Protein AF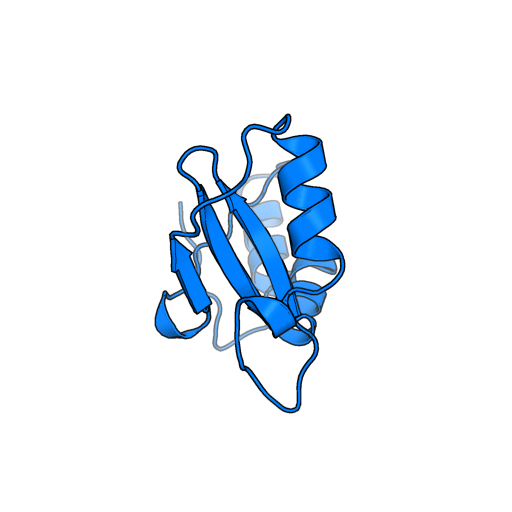-A0A967SNR0-F1 (afdb_monomer)

Mean predicted aligned error: 5.66 Å

Foldseek 3Di:
DDDDDDVDQPVVVVVVVCVVPNDDPDDDDDDDPVQKDKDQDPDPPDPQVVSQVVCQVCVCVVPVDPDADKGWDADPRRIIIIGGPVVVVSVVVD

Radius of gyration: 15.75 Å; Cα contacts (8 Å, |Δi|>4): 89; chains: 1; bounding box: 27×25×42 Å

Solvent-accessible surface area (backbone atoms only — not comparable to full-atom values): 6082 Å² total; per-residue (Å²): 138,86,80,94,67,76,97,52,64,60,42,56,54,50,47,51,51,33,74,75,72,42,95,67,96,75,84,86,84,89,76,64,72,89,71,43,47,76,47,76,54,94,68,77,99,55,60,69,71,56,49,36,52,60,44,53,72,50,40,55,84,80,43,90,68,78,96,65,65,64,42,49,49,65,48,97,86,36,41,33,42,33,32,53,41,71,68,51,49,62,61,77,76,77

Structure (mmCIF, N/CA/C/O backbone):
data_AF-A0A967SNR0-F1
#
_entry.id   AF-A0A967SNR0-F1
#
loop_
_atom_site.group_PDB
_atom_site.id
_atom_site.type_symbol
_atom_site.label_atom_id
_atom_site.label_alt_id
_atom_site.label_comp_id
_atom_site.label_asym_id
_atom_site.label_entity_id
_atom_site.label_seq_id
_atom_site.pdbx_PDB_ins_code
_atom_site.Cartn_x
_atom_site.Cartn_y
_atom_site.Cartn_z
_atom_site.occupancy
_atom_site.B_iso_or_equiv
_atom_site.auth_seq_id
_atom_site.auth_comp_id
_atom_site.auth_asym_id
_atom_site.auth_atom_id
_atom_site.pdbx_PDB_model_num
ATOM 1 N N . MET A 1 1 ? -3.256 0.204 -21.321 1.00 68.44 1 MET A N 1
ATOM 2 C CA . MET A 1 1 ? -2.377 -0.808 -21.940 1.00 68.44 1 MET A CA 1
ATOM 3 C C . MET A 1 1 ? -1.396 -1.264 -20.877 1.00 68.44 1 MET A C 1
ATOM 5 O O . MET A 1 1 ? -1.036 -0.436 -20.051 1.00 68.44 1 MET A O 1
ATOM 9 N N . GLU A 1 2 ? -1.025 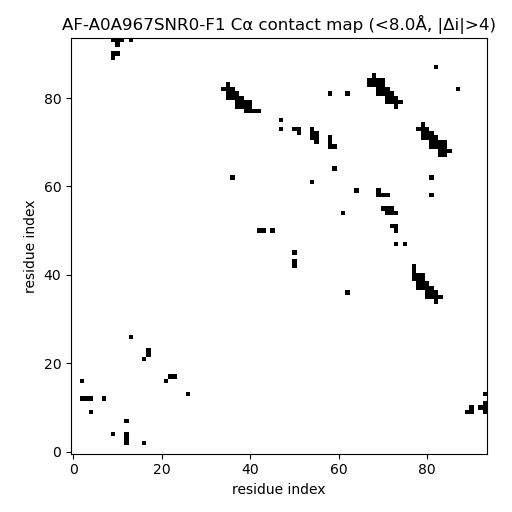-2.538 -20.875 1.00 69.94 2 GLU A N 1
ATOM 10 C CA . GLU A 1 2 ? -0.214 -3.180 -19.836 1.00 69.94 2 GLU A CA 1
ATOM 11 C C . GLU A 1 2 ? 1.104 -3.679 -20.435 1.00 69.94 2 GLU A C 1
ATOM 13 O O . GLU A 1 2 ? 1.148 -4.059 -21.607 1.00 69.94 2 GLU A O 1
ATOM 18 N N . VAL A 1 3 ? 2.175 -3.623 -19.647 1.00 76.62 3 VAL A N 1
ATOM 19 C CA . VAL A 1 3 ? 3.485 -4.175 -19.989 1.00 76.62 3 VAL A CA 1
ATOM 20 C C . VAL A 1 3 ? 3.900 -5.057 -18.827 1.00 76.62 3 VAL A C 1
ATOM 22 O O . VAL A 1 3 ? 4.089 -4.560 -17.720 1.00 76.62 3 VAL A O 1
ATOM 25 N N . GLU A 1 4 ? 4.059 -6.352 -19.083 1.00 77.62 4 GLU A N 1
ATOM 26 C CA . GLU A 1 4 ? 4.593 -7.266 -18.082 1.00 77.62 4 GLU A CA 1
ATOM 27 C C . GLU A 1 4 ? 6.078 -6.967 -17.842 1.00 77.62 4 GLU A C 1
ATOM 29 O O . GLU A 1 4 ? 6.887 -6.815 -18.769 1.00 77.62 4 GLU A O 1
ATOM 34 N N . TRP A 1 5 ?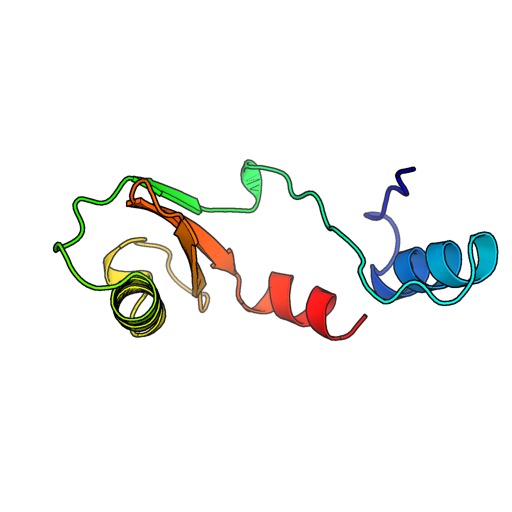 6.447 -6.887 -16.570 1.00 71.19 5 TRP A N 1
ATOM 35 C CA . TRP A 1 5 ? 7.828 -6.829 -16.125 1.00 71.19 5 TRP A CA 1
ATOM 36 C C . TRP A 1 5 ? 7.998 -7.849 -15.004 1.00 71.19 5 TRP A C 1
ATOM 38 O O . TRP A 1 5 ? 7.170 -7.985 -14.112 1.00 71.19 5 TRP A O 1
ATOM 48 N N . GLY A 1 6 ? 9.066 -8.622 -15.078 1.00 67.56 6 GLY A N 1
ATOM 49 C CA . GLY A 1 6 ? 9.341 -9.700 -14.129 1.00 67.56 6 GLY A CA 1
ATOM 50 C C . GLY A 1 6 ? 10.638 -10.404 -14.495 1.00 67.56 6 GLY A C 1
ATOM 51 O O . GLY A 1 6 ? 11.464 -10.674 -13.636 1.00 67.56 6 GLY A O 1
ATOM 52 N N . ALA A 1 7 ? 10.885 -10.566 -15.798 1.00 63.16 7 ALA A N 1
ATOM 53 C CA . ALA A 1 7 ? 12.189 -10.957 -16.335 1.00 63.16 7 ALA A CA 1
ATOM 54 C C . ALA A 1 7 ? 13.165 -9.773 -16.527 1.00 63.16 7 ALA A C 1
ATOM 56 O O . ALA A 1 7 ? 14.295 -9.981 -16.959 1.00 63.16 7 ALA A O 1
ATOM 57 N N . ARG A 1 8 ? 12.733 -8.534 -16.250 1.00 75.62 8 ARG A N 1
ATOM 58 C CA . ARG A 1 8 ? 13.510 -7.300 -16.449 1.00 75.62 8 ARG A CA 1
ATOM 59 C C . ARG A 1 8 ? 13.198 -6.256 -15.370 1.00 75.62 8 ARG A C 1
ATOM 61 O O . ARG A 1 8 ? 12.088 -6.294 -14.832 1.00 75.62 8 ARG A O 1
ATOM 68 N N . PRO A 1 9 ? 14.119 -5.317 -15.085 1.00 81.12 9 PRO A N 1
ATOM 69 C CA . PRO A 1 9 ? 13.892 -4.246 -14.118 1.00 81.12 9 PRO A CA 1
ATOM 70 C C . PRO A 1 9 ? 12.680 -3.372 -14.472 1.00 81.12 9 PRO A C 1
ATOM 72 O O . PRO A 1 9 ? 12.470 -3.029 -15.638 1.00 81.12 9 PRO A O 1
ATOM 75 N N . LEU A 1 10 ? 11.928 -2.929 -13.461 1.00 83.31 10 LEU A N 1
ATOM 76 C CA . LEU A 1 10 ? 10.775 -2.035 -13.631 1.00 83.31 10 LEU A CA 1
ATOM 77 C C . LEU A 1 10 ? 11.130 -0.749 -14.399 1.00 83.31 10 LEU A C 1
ATOM 79 O O . LEU A 1 10 ? 10.415 -0.347 -15.315 1.00 83.31 10 LEU A O 1
ATOM 83 N N . ALA A 1 11 ? 12.285 -0.148 -14.110 1.00 83.81 11 ALA A N 1
ATOM 84 C CA . ALA A 1 11 ? 12.760 1.053 -14.798 1.00 83.81 11 ALA A CA 1
ATOM 85 C C . ALA A 1 11 ? 12.863 0.897 -16.327 1.00 83.81 11 ALA A C 1
ATOM 87 O O . ALA A 1 11 ? 12.762 1.880 -17.062 1.00 83.81 11 ALA A O 1
ATOM 88 N N . GLU A 1 12 ? 13.080 -0.316 -16.839 1.00 87.06 12 GLU A N 1
ATOM 89 C CA . GLU A 1 12 ? 13.073 -0.574 -18.283 1.00 87.06 12 GLU A CA 1
ATOM 90 C C . GLU A 1 12 ? 11.655 -0.594 -18.850 1.00 87.06 12 GLU A C 1
ATOM 92 O O . GLU A 1 12 ? 11.409 -0.004 -19.899 1.00 87.06 12 GLU A O 1
ATOM 97 N N . ALA A 1 13 ? 10.707 -1.206 -18.141 1.00 87.25 13 ALA A N 1
ATOM 98 C CA . ALA A 1 13 ? 9.311 -1.223 -18.559 1.00 87.25 13 ALA A CA 1
ATOM 99 C C . ALA A 1 13 ? 8.676 0.177 -18.511 1.00 87.25 13 ALA A C 1
ATOM 101 O O . ALA A 1 13 ? 7.943 0.552 -19.425 1.00 87.25 13 ALA A O 1
ATOM 102 N N . VAL A 1 14 ? 9.011 0.989 -17.500 1.00 86.25 14 VAL A N 1
ATOM 103 C CA . VAL A 1 14 ? 8.596 2.402 -17.430 1.00 86.25 14 VAL A CA 1
ATOM 104 C C . VAL A 1 14 ? 9.165 3.199 -18.602 1.00 86.25 14 VAL A C 1
ATOM 106 O O . VAL A 1 14 ? 8.432 3.972 -19.220 1.00 86.25 14 VAL A O 1
ATOM 109 N N . ARG A 1 15 ? 10.447 3.006 -18.945 1.00 86.62 15 ARG A N 1
ATOM 110 C CA . ARG A 1 15 ? 11.062 3.645 -20.120 1.00 86.62 15 ARG A CA 1
ATOM 111 C C . ARG A 1 15 ? 10.357 3.251 -21.415 1.00 86.62 15 ARG A C 1
ATOM 113 O O . ARG A 1 15 ? 9.989 4.139 -22.171 1.00 86.62 15 ARG A O 1
ATOM 120 N N . GLU A 1 16 ? 10.066 1.968 -21.623 1.00 87.69 16 GLU A N 1
ATOM 121 C CA . GLU A 1 16 ? 9.333 1.507 -22.810 1.00 87.69 16 GLU A CA 1
ATOM 122 C C . GLU A 1 16 ? 7.938 2.143 -22.914 1.00 87.69 16 GLU A C 1
ATOM 124 O O . GLU A 1 16 ? 7.524 2.581 -23.990 1.00 87.69 16 GLU A O 1
ATOM 129 N N . LEU A 1 17 ? 7.215 2.244 -21.794 1.00 86.81 17 LEU A N 1
ATOM 130 C CA . LEU A 1 17 ? 5.927 2.935 -21.756 1.00 86.81 17 LEU A CA 1
ATOM 131 C C . LEU A 1 17 ? 6.075 4.419 -22.131 1.00 86.81 17 LEU A C 1
ATOM 133 O O . LEU A 1 17 ? 5.276 4.933 -22.916 1.00 86.81 17 LEU A O 1
ATOM 137 N N . ARG A 1 18 ? 7.105 5.109 -21.623 1.00 86.50 18 ARG A N 1
ATOM 138 C CA . ARG A 1 18 ? 7.372 6.514 -21.979 1.00 86.50 18 ARG A CA 1
ATOM 139 C C . ARG A 1 18 ? 7.748 6.669 -23.452 1.00 86.50 18 ARG A C 1
ATOM 141 O O . ARG A 1 18 ? 7.230 7.573 -24.097 1.00 86.50 18 ARG A O 1
ATOM 148 N N . ASP A 1 19 ? 8.581 5.791 -23.999 1.00 87.75 19 ASP A N 1
ATOM 149 C CA . ASP A 1 19 ? 9.005 5.855 -25.403 1.00 87.75 19 ASP A CA 1
ATOM 150 C C . ASP A 1 19 ? 7.830 5.619 -26.356 1.00 87.75 19 ASP A C 1
ATOM 152 O O . ASP A 1 19 ? 7.704 6.276 -27.389 1.00 87.75 19 ASP A O 1
ATOM 156 N N . ARG A 1 20 ? 6.928 4.700 -25.995 1.00 86.75 20 ARG A N 1
ATOM 157 C CA . ARG A 1 20 ? 5.795 4.328 -26.843 1.00 86.75 20 ARG A CA 1
ATOM 158 C C . ARG A 1 20 ? 4.649 5.338 -26.815 1.00 86.75 20 ARG A C 1
ATOM 160 O O . ARG A 1 20 ? 3.936 5.457 -27.811 1.00 86.75 20 ARG A O 1
ATOM 167 N N . PHE A 1 21 ? 4.445 6.037 -25.699 1.00 84.00 21 PHE A N 1
ATOM 168 C CA . PHE A 1 21 ? 3.284 6.920 -25.521 1.00 84.00 21 PHE A CA 1
ATOM 169 C C . PHE A 1 21 ? 3.642 8.391 -25.272 1.00 84.00 21 PHE A C 1
ATOM 171 O O . PHE A 1 21 ? 2.761 9.244 -25.297 1.00 84.00 21 PHE A O 1
ATOM 178 N N . GLY A 1 22 ? 4.914 8.725 -25.080 1.00 80.00 22 GLY A N 1
ATOM 179 C CA . GLY A 1 22 ? 5.358 10.052 -24.663 1.00 80.00 22 GLY A CA 1
ATOM 180 C C . GLY A 1 22 ? 5.353 10.220 -23.141 1.00 80.00 22 GLY A C 1
ATOM 181 O O . GLY A 1 22 ? 5.048 9.295 -22.383 1.00 80.00 22 GLY A O 1
ATOM 182 N N . SER A 1 23 ? 5.696 11.422 -22.673 1.00 70.62 23 SER A N 1
ATOM 183 C CA . SER A 1 23 ? 5.828 11.747 -21.247 1.00 70.62 23 SER A CA 1
ATOM 184 C C . SER A 1 23 ? 4.478 11.689 -20.520 1.00 70.62 23 SER A C 1
ATOM 186 O O . SER A 1 23 ? 3.741 12.673 -20.460 1.00 70.62 23 SER A O 1
ATOM 188 N N . HIS A 1 24 ? 4.151 10.527 -19.965 1.00 68.19 24 HIS A N 1
ATOM 189 C CA . HIS A 1 24 ? 3.030 10.355 -19.050 1.00 68.19 24 HIS A CA 1
ATOM 190 C C . HIS A 1 24 ? 3.508 10.599 -17.620 1.00 68.19 24 HIS A C 1
ATOM 192 O O . HIS A 1 24 ? 4.514 10.039 -17.194 1.00 68.19 24 HIS A O 1
ATOM 198 N N . ASN A 1 25 ? 2.769 11.421 -16.872 1.00 70.69 25 ASN A N 1
ATOM 199 C CA . ASN A 1 25 ? 3.147 11.813 -15.510 1.00 70.69 25 ASN A CA 1
ATOM 200 C C . ASN A 1 25 ? 2.788 10.762 -14.447 1.00 70.69 25 ASN A C 1
ATOM 202 O O . ASN A 1 25 ? 3.134 10.936 -13.283 1.00 70.69 25 ASN A O 1
ATOM 206 N N . VAL A 1 26 ? 2.052 9.708 -14.820 1.00 82.19 26 VAL A N 1
ATOM 207 C CA . VAL A 1 26 ? 1.538 8.703 -13.884 1.00 82.19 26 VAL A CA 1
ATOM 208 C C . VAL A 1 26 ? 1.656 7.315 -14.503 1.00 82.19 26 VAL A C 1
ATOM 210 O O . VAL A 1 26 ? 1.135 7.072 -15.590 1.00 82.19 26 VAL A O 1
ATOM 213 N N . VAL A 1 27 ? 2.307 6.405 -13.779 1.00 82.62 27 VAL A N 1
ATOM 214 C CA . VAL A 1 27 ? 2.341 4.968 -14.067 1.00 82.62 27 VAL A CA 1
ATOM 215 C C . VAL A 1 27 ? 1.637 4.255 -12.920 1.00 82.62 27 VAL A C 1
ATOM 217 O O . VAL A 1 27 ? 1.909 4.536 -11.754 1.00 82.62 27 VAL A O 1
ATOM 220 N N . ALA A 1 28 ? 0.715 3.354 -13.249 1.00 86.06 28 ALA A N 1
ATOM 221 C CA . ALA A 1 28 ? 0.082 2.481 -12.272 1.00 86.06 28 ALA A CA 1
ATOM 222 C C . ALA A 1 28 ? 0.760 1.109 -12.311 1.00 86.06 28 ALA A C 1
ATOM 224 O O . ALA A 1 28 ? 1.026 0.582 -13.391 1.00 86.06 28 ALA A O 1
ATOM 225 N N . VAL A 1 29 ? 1.013 0.539 -11.137 1.00 84.12 29 VAL A N 1
ATOM 226 C CA . VAL A 1 29 ? 1.608 -0.789 -10.972 1.00 84.12 29 VAL A CA 1
ATOM 227 C C 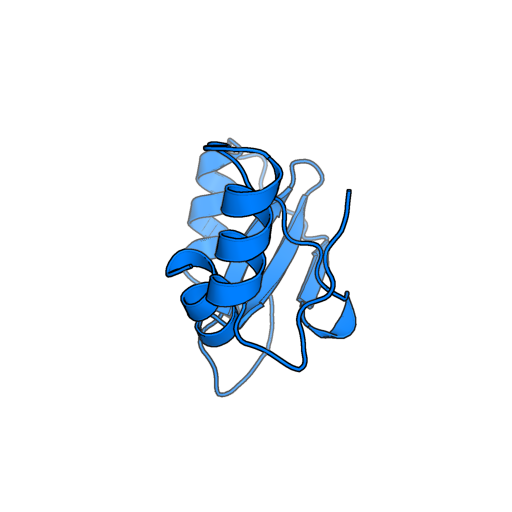. VAL A 1 29 ? 0.556 -1.714 -10.373 1.00 84.12 29 VAL A C 1
ATOM 229 O O . VAL A 1 29 ? -0.016 -1.400 -9.328 1.00 84.12 29 VAL A O 1
ATOM 232 N N . ALA A 1 30 ? 0.301 -2.843 -11.030 1.00 87.12 30 ALA A N 1
ATOM 233 C CA . ALA A 1 30 ? -0.475 -3.933 -10.456 1.00 87.12 30 ALA A CA 1
ATOM 234 C C . ALA A 1 30 ? 0.479 -4.928 -9.789 1.00 87.12 30 ALA A C 1
ATOM 236 O O . ALA A 1 30 ? 1.533 -5.247 -10.336 1.00 87.12 30 ALA A O 1
ATOM 237 N N . VAL A 1 31 ? 0.113 -5.399 -8.599 1.00 83.69 31 VAL A N 1
ATOM 238 C CA . VAL A 1 31 ? 0.925 -6.326 -7.803 1.00 83.69 31 VAL A CA 1
ATOM 239 C C . VAL A 1 31 ? 0.084 -7.527 -7.424 1.00 83.69 31 VAL A C 1
ATOM 241 O O . VAL A 1 31 ? -1.109 -7.386 -7.142 1.00 83.69 31 VAL A O 1
ATOM 244 N N . ASP A 1 32 ? 0.702 -8.703 -7.417 1.00 86.88 32 ASP A N 1
ATOM 245 C CA . ASP A 1 32 ? 0.018 -9.916 -6.988 1.00 86.88 32 ASP A CA 1
ATOM 246 C C . ASP A 1 32 ? -0.295 -9.863 -5.483 1.00 86.88 32 ASP A C 1
ATOM 248 O O . ASP A 1 32 ? 0.471 -9.338 -4.672 1.00 86.88 32 ASP A O 1
ATOM 252 N N . MET A 1 33 ? -1.423 -10.438 -5.078 1.00 86.38 33 MET A N 1
ATOM 253 C CA . MET A 1 33 ? -1.802 -10.499 -3.666 1.00 86.38 33 MET A CA 1
ATOM 254 C C . MET A 1 33 ? -0.815 -11.318 -2.823 1.00 86.38 33 MET A C 1
ATOM 256 O O . MET A 1 33 ? -0.717 -11.090 -1.622 1.00 86.38 33 MET A O 1
ATOM 260 N N . ALA A 1 34 ? -0.068 -12.242 -3.430 1.00 87.00 34 ALA A N 1
ATOM 261 C CA . ALA A 1 34 ? 0.965 -13.031 -2.773 1.00 87.00 34 ALA A CA 1
ATOM 262 C C . ALA A 1 34 ? 2.175 -12.197 -2.322 1.00 87.00 34 ALA A C 1
ATOM 264 O O . ALA A 1 34 ? 2.913 -12.647 -1.447 1.00 87.00 34 ALA A O 1
ATOM 265 N N . VAL A 1 35 ? 2.382 -10.998 -2.886 1.00 85.44 35 VAL A N 1
ATOM 266 C CA . VAL A 1 35 ? 3.515 -10.123 -2.529 1.00 85.44 35 VAL A CA 1
ATOM 267 C C . VAL A 1 35 ? 3.162 -9.059 -1.486 1.00 85.44 35 VAL A C 1
ATOM 269 O O . VAL A 1 35 ? 4.022 -8.276 -1.085 1.00 85.44 35 VAL A O 1
ATOM 272 N N . VAL A 1 36 ? 1.910 -9.028 -1.023 1.00 91.56 36 VAL A N 1
ATOM 273 C CA . VAL A 1 36 ? 1.436 -8.082 -0.010 1.00 91.56 36 VAL A CA 1
ATOM 274 C C . VAL A 1 36 ? 0.740 -8.794 1.142 1.00 91.56 36 VAL A C 1
ATOM 276 O O . VAL A 1 36 ? 0.131 -9.852 1.007 1.00 91.56 36 VAL A O 1
ATOM 279 N N . HIS A 1 37 ? 0.772 -8.168 2.308 1.00 92.81 37 HIS A N 1
ATOM 280 C CA . HIS A 1 37 ? -0.046 -8.551 3.443 1.00 92.81 37 HIS A CA 1
ATOM 281 C C . HIS A 1 37 ? -1.274 -7.658 3.500 1.00 92.81 37 HIS A C 1
ATOM 283 O O . HIS A 1 37 ? -1.161 -6.435 3.468 1.00 92.81 37 HIS A O 1
ATOM 289 N N . VAL A 1 38 ? -2.453 -8.262 3.623 1.00 93.81 38 VAL A N 1
ATOM 290 C CA . VAL A 1 38 ? -3.714 -7.522 3.668 1.00 93.81 38 VAL A CA 1
ATOM 291 C C . VAL A 1 38 ? -4.495 -7.910 4.905 1.00 93.81 38 VAL A C 1
ATOM 293 O O . VAL A 1 38 ? -4.657 -9.090 5.218 1.00 93.81 38 VAL A O 1
ATOM 296 N N . LYS A 1 39 ? -4.981 -6.904 5.627 1.00 94.19 39 LYS A N 1
ATOM 297 C CA . LYS A 1 39 ? -5.778 -7.097 6.833 1.00 94.19 39 LYS A CA 1
ATOM 298 C C . LYS A 1 39 ? -6.780 -5.964 6.972 1.00 94.19 39 LYS A C 1
ATOM 300 O O . LYS A 1 39 ? -6.421 -4.799 6.834 1.00 94.19 39 LYS A O 1
ATOM 305 N N . ARG A 1 40 ? -8.033 -6.301 7.279 1.00 93.62 40 ARG A N 1
ATOM 306 C CA . ARG A 1 40 ? -9.005 -5.310 7.749 1.00 93.62 40 ARG A CA 1
ATOM 307 C C . ARG A 1 40 ? -8.784 -5.091 9.241 1.00 93.62 40 ARG A C 1
ATOM 309 O O . ARG A 1 40 ? -8.757 -6.060 10.001 1.00 93.62 40 ARG A O 1
ATOM 316 N N . LEU A 1 41 ? -8.573 -3.843 9.635 1.00 91.50 41 LEU A N 1
ATOM 317 C CA . LEU A 1 41 ? -8.381 -3.451 11.028 1.00 91.50 41 LEU A CA 1
ATOM 318 C C . LEU A 1 41 ? -9.622 -2.721 11.534 1.00 91.50 41 LEU A C 1
ATOM 320 O O . LEU A 1 41 ? -10.332 -2.103 10.756 1.00 91.50 41 LEU A O 1
ATOM 324 N N . ASP A 1 42 ? -9.869 -2.790 12.835 1.00 91.19 42 ASP A N 1
ATOM 325 C CA . ASP A 1 42 ? -10.819 -1.892 13.488 1.00 91.19 42 ASP A CA 1
ATOM 326 C C . ASP A 1 42 ? -10.041 -0.644 13.912 1.00 91.19 42 ASP A C 1
ATOM 328 O O . ASP A 1 42 ? -9.280 -0.670 14.887 1.00 91.19 42 ASP A O 1
ATOM 332 N N . LEU A 1 43 ? -10.094 0.399 13.080 1.00 88.12 43 LEU A N 1
ATOM 333 C CA . LEU A 1 43 ? -9.335 1.624 13.302 1.00 88.12 43 LEU A CA 1
ATOM 334 C C . LEU A 1 43 ? -10.188 2.642 14.064 1.00 88.12 43 LEU A C 1
ATOM 336 O O . LEU A 1 43 ? -11.374 2.801 13.781 1.00 88.12 43 LEU A O 1
ATOM 340 N N . PRO A 1 44 ? -9.589 3.400 15.000 1.00 89.38 44 PRO A N 1
ATOM 341 C CA . PRO A 1 44 ? -10.301 4.481 15.660 1.00 89.38 44 PRO A CA 1
ATOM 342 C C . PRO A 1 44 ? -10.813 5.497 14.622 1.00 89.38 44 PRO A C 1
ATOM 344 O O . PRO A 1 44 ? -10.180 5.675 13.571 1.00 89.38 44 PRO A O 1
ATOM 347 N N . PRO A 1 45 ? -11.914 6.213 14.919 1.00 89.44 45 PRO A N 1
ATOM 348 C CA . PRO A 1 45 ? -12.546 7.169 14.011 1.00 89.44 45 PRO A CA 1
ATOM 349 C C . PRO A 1 45 ? -11.731 8.469 13.911 1.00 89.44 45 PRO A C 1
ATOM 351 O O . PRO A 1 45 ? -12.161 9.547 14.313 1.00 89.44 45 PRO A O 1
ATOM 354 N N . LEU A 1 46 ? -10.512 8.355 13.394 1.00 91.19 46 LEU A N 1
ATOM 355 C CA . LEU A 1 46 ? -9.594 9.451 13.124 1.00 91.19 46 LEU A CA 1
ATOM 356 C C . LEU A 1 46 ? -9.704 9.873 11.652 1.00 91.19 46 LEU A C 1
ATOM 358 O O . LEU A 1 46 ? -10.042 9.047 10.800 1.00 91.19 46 LEU A O 1
ATOM 362 N N . PRO A 1 47 ? -9.347 11.123 11.310 1.00 91.25 47 PRO A N 1
ATOM 363 C CA . PRO A 1 47 ? -9.132 11.531 9.927 1.00 91.25 47 PRO A CA 1
ATOM 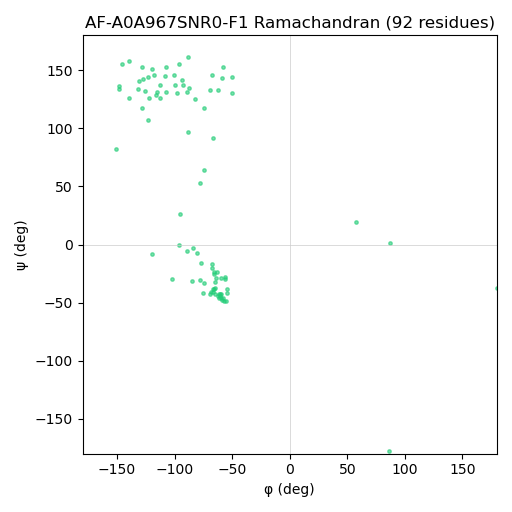364 C C . PRO A 1 47 ? -8.192 10.570 9.183 1.00 91.25 47 PRO A C 1
ATOM 366 O O . PRO A 1 47 ? -7.215 10.073 9.751 1.00 91.25 47 PRO A O 1
ATOM 369 N N . ALA A 1 48 ? -8.444 10.345 7.891 1.00 89.00 48 ALA A N 1
ATOM 370 C CA . ALA A 1 48 ? -7.716 9.356 7.090 1.00 89.00 48 ALA A CA 1
ATOM 371 C C . ALA A 1 48 ? -6.187 9.543 7.128 1.00 89.00 48 ALA A C 1
ATOM 373 O O . ALA A 1 48 ? -5.436 8.574 7.222 1.00 89.00 48 ALA A O 1
ATOM 374 N N . GLU A 1 49 ? -5.712 10.789 7.116 1.00 90.44 49 GLU A N 1
ATOM 375 C CA . GLU A 1 49 ? -4.285 11.102 7.206 1.00 90.44 49 GLU A CA 1
ATOM 376 C C . GLU A 1 49 ? -3.669 10.697 8.557 1.00 90.44 49 GLU A C 1
ATOM 378 O O . GLU A 1 49 ? -2.548 10.191 8.603 1.00 90.44 49 GLU A O 1
ATOM 383 N N . GLN A 1 50 ? -4.408 10.863 9.660 1.00 92.56 50 GLN A N 1
ATOM 384 C CA . GLN A 1 50 ? -3.969 10.405 10.979 1.00 92.56 50 GLN A CA 1
ATOM 385 C C . GLN A 1 50 ? -3.946 8.878 11.063 1.00 92.56 50 GLN A C 1
ATOM 387 O O . GLN A 1 50 ? -2.974 8.329 11.579 1.00 92.56 50 GLN A O 1
ATOM 392 N N . ARG A 1 51 ? -4.949 8.182 10.505 1.00 92.06 51 ARG A N 1
ATOM 393 C CA . ARG A 1 51 ? -4.938 6.708 10.423 1.00 92.06 51 ARG A CA 1
ATOM 394 C C . ARG A 1 51 ? -3.714 6.200 9.664 1.00 92.06 51 ARG A C 1
ATOM 396 O O . ARG A 1 51 ? -3.019 5.315 10.154 1.00 92.06 51 ARG A O 1
ATOM 403 N N . ARG A 1 52 ? -3.400 6.803 8.510 1.00 91.56 52 ARG A N 1
ATOM 404 C CA . ARG A 1 52 ? -2.203 6.464 7.719 1.00 91.56 52 ARG A CA 1
ATOM 405 C C . ARG A 1 52 ? -0.922 6.662 8.523 1.00 91.56 52 ARG A C 1
ATOM 407 O O . ARG A 1 52 ? -0.114 5.745 8.583 1.00 91.56 52 ARG A O 1
ATOM 414 N N . ARG A 1 53 ? -0.763 7.809 9.196 1.00 92.31 53 ARG A N 1
ATOM 415 C CA . ARG A 1 53 ? 0.402 8.079 10.058 1.00 92.31 53 ARG A CA 1
ATOM 416 C C . ARG A 1 53 ? 0.527 7.077 11.208 1.00 92.31 53 ARG A C 1
ATOM 418 O O . ARG A 1 53 ? 1.623 6.591 11.469 1.00 92.31 53 ARG A O 1
ATOM 425 N N . MET A 1 54 ? -0.583 6.731 11.861 1.00 92.44 54 MET A N 1
ATOM 426 C CA . MET A 1 54 ? -0.603 5.758 12.957 1.00 92.44 54 MET A CA 1
ATOM 427 C C . MET A 1 54 ? -0.137 4.371 12.497 1.00 92.44 54 MET A C 1
ATOM 429 O O . MET A 1 54 ? 0.685 3.752 13.167 1.00 92.44 54 MET A O 1
ATOM 433 N N . ILE A 1 55 ? -0.630 3.895 11.351 1.00 93.56 55 ILE A N 1
ATOM 434 C CA . ILE A 1 55 ? -0.225 2.603 10.783 1.00 93.56 55 ILE A CA 1
ATOM 435 C C . ILE A 1 55 ? 1.226 2.634 10.290 1.00 93.56 55 ILE A C 1
ATOM 437 O O . ILE A 1 55 ? 1.974 1.699 10.560 1.00 93.56 55 ILE A O 1
ATOM 441 N N . ALA A 1 56 ? 1.643 3.711 9.621 1.00 91.19 56 ALA A N 1
ATOM 442 C CA . ALA A 1 56 ? 2.999 3.857 9.096 1.00 91.19 56 ALA A CA 1
ATOM 443 C C . ALA A 1 56 ? 4.075 3.937 10.194 1.00 91.19 56 ALA A C 1
ATOM 445 O O . ALA A 1 56 ? 5.229 3.620 9.929 1.00 91.19 56 ALA A O 1
ATOM 446 N N . THR A 1 57 ? 3.711 4.353 11.413 1.00 92.50 57 THR A N 1
ATOM 447 C CA . THR A 1 57 ? 4.661 4.486 12.533 1.00 92.50 57 THR A CA 1
ATOM 448 C C . THR A 1 57 ? 5.217 3.135 12.986 1.00 92.50 57 THR A C 1
ATOM 450 O O . THR A 1 57 ? 6.402 3.029 13.281 1.00 92.50 57 THR A O 1
ATOM 453 N N . ASP A 1 58 ? 4.366 2.111 13.053 1.00 89.88 58 ASP A N 1
ATOM 454 C CA . ASP A 1 58 ? 4.765 0.755 13.440 1.00 89.88 58 ASP A CA 1
ATOM 455 C C . ASP A 1 58 ? 3.856 -0.286 12.760 1.00 89.88 58 ASP A C 1
ATOM 457 O O . ASP A 1 58 ? 2.886 -0.773 13.355 1.00 89.88 58 ASP A O 1
ATOM 461 N N . PRO A 1 59 ? 4.141 -0.638 11.493 1.00 92.81 59 PRO A N 1
ATOM 462 C CA . PRO A 1 59 ? 3.364 -1.633 10.761 1.00 92.81 59 PRO A CA 1
ATOM 463 C C . PRO A 1 59 ? 3.443 -3.037 11.382 1.00 92.81 59 PRO A C 1
ATOM 465 O O . PRO A 1 59 ? 2.486 -3.812 11.285 1.00 92.81 59 PRO A O 1
ATOM 468 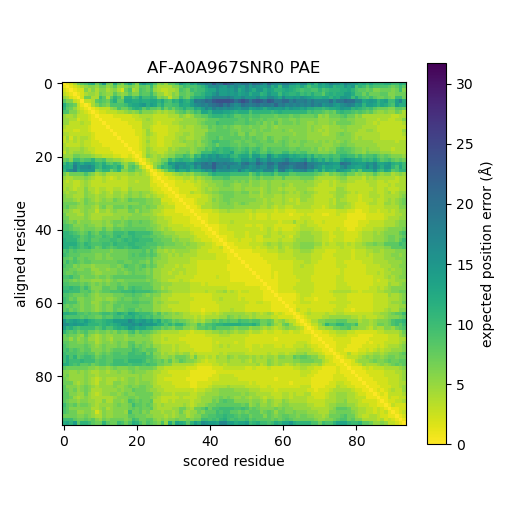N N . HIS A 1 60 ? 4.551 -3.366 12.056 1.00 93.06 60 HIS A N 1
ATOM 469 C CA . HIS A 1 60 ? 4.782 -4.690 12.645 1.00 93.06 60 HIS A CA 1
ATOM 470 C C . HIS A 1 60 ? 3.814 -5.010 13.785 1.00 93.06 60 HIS A C 1
ATOM 472 O O . HIS A 1 60 ? 3.487 -6.176 14.018 1.00 93.06 60 HIS A O 1
ATOM 478 N N . ARG A 1 61 ? 3.274 -3.983 14.451 1.00 91.50 61 ARG A N 1
ATOM 479 C CA . ARG A 1 61 ? 2.195 -4.145 15.434 1.00 91.50 61 ARG A CA 1
ATOM 480 C C . ARG A 1 61 ? 0.934 -4.781 14.842 1.00 91.50 61 ARG A C 1
ATOM 482 O O . ARG A 1 61 ? 0.184 -5.446 15.557 1.00 91.50 61 ARG A O 1
ATOM 489 N N . TYR A 1 62 ? 0.688 -4.580 13.550 1.00 91.94 62 TYR A N 1
ATOM 490 C CA . TYR A 1 62 ? -0.516 -5.053 12.863 1.00 91.94 62 TYR A CA 1
ATOM 491 C C . TYR A 1 62 ? -0.258 -6.303 12.016 1.00 91.94 62 TYR A C 1
ATOM 493 O O . TYR A 1 62 ? -1.165 -7.138 11.880 1.00 91.94 62 TYR A O 1
ATOM 501 N N . PHE A 1 63 ? 0.972 -6.435 11.508 1.00 92.12 63 PHE A N 1
ATOM 502 C CA . PHE A 1 63 ? 1.455 -7.528 10.669 1.00 92.12 63 PHE A CA 1
ATOM 503 C C . PHE A 1 63 ? 2.686 -8.190 11.313 1.00 92.12 63 PHE A C 1
ATOM 505 O O . PHE A 1 63 ? 3.771 -7.612 11.280 1.00 92.12 63 PHE A O 1
ATOM 512 N N . PRO A 1 64 ? 2.566 -9.410 11.868 1.00 88.50 64 PRO A N 1
ATOM 513 C CA . PRO A 1 64 ? 3.658 -10.084 12.573 1.00 88.50 64 PRO A CA 1
ATOM 514 C C . PRO A 1 64 ? 4.682 -10.717 11.607 1.00 88.50 64 PRO A C 1
ATOM 516 O O . PRO A 1 64 ? 4.987 -11.905 11.693 1.00 88.50 64 PRO A O 1
ATOM 519 N N . VAL A 1 65 ? 5.209 -9.926 10.673 1.00 86.81 65 VAL A N 1
ATOM 520 C CA . VAL A 1 65 ? 6.275 -10.314 9.741 1.00 86.81 65 VAL A CA 1
ATOM 521 C C . VAL A 1 65 ? 7.619 -10.051 10.410 1.00 86.81 65 VAL A C 1
ATOM 523 O O . VAL A 1 65 ? 7.812 -9.006 11.034 1.00 86.81 65 VAL A O 1
ATOM 526 N N . ARG A 1 66 ? 8.542 -11.011 10.319 1.00 84.19 66 ARG A N 1
ATOM 527 C CA . ARG A 1 66 ? 9.870 -10.934 10.940 1.00 84.19 66 ARG A CA 1
ATOM 528 C C . ARG A 1 66 ? 10.946 -10.739 9.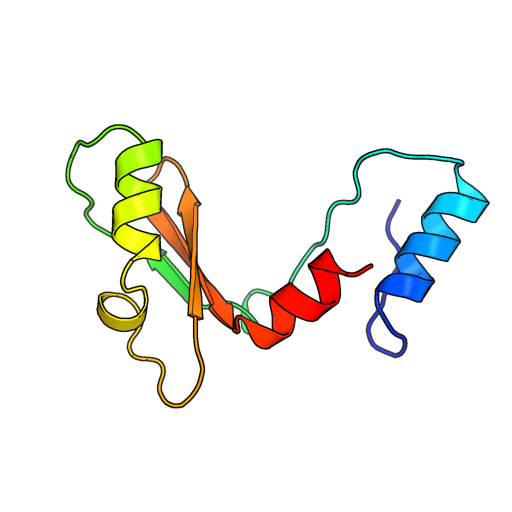883 1.00 84.19 66 ARG A C 1
ATOM 530 O O . ARG A 1 66 ? 10.882 -11.360 8.832 1.00 84.19 66 ARG A O 1
ATOM 537 N N . GLY A 1 67 ? 11.976 -9.976 10.237 1.00 81.50 67 GLY A N 1
ATOM 538 C CA . GLY A 1 67 ? 13.229 -9.930 9.481 1.00 81.50 67 GLY A CA 1
ATOM 539 C C . GLY A 1 67 ? 13.274 -8.930 8.328 1.00 81.50 67 GLY A C 1
ATOM 540 O O . GLY A 1 67 ? 14.314 -8.841 7.689 1.00 81.50 67 GLY A O 1
ATOM 541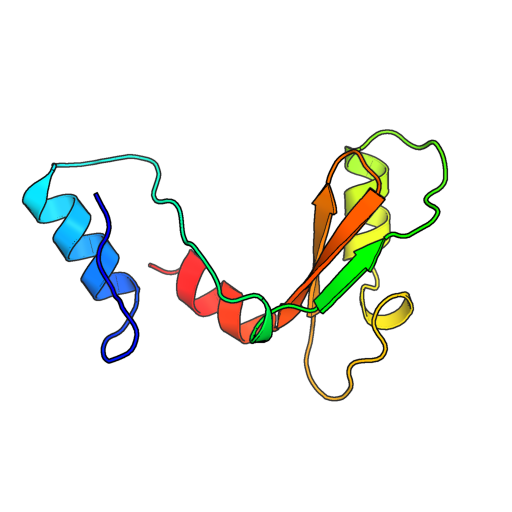 N N . GLU A 1 68 ? 12.215 -8.154 8.091 1.00 85.25 68 GLU A N 1
ATOM 542 C CA . GLU A 1 68 ? 12.196 -7.159 7.017 1.00 85.25 68 GLU A CA 1
ATOM 543 C C . GLU A 1 68 ? 11.335 -5.936 7.378 1.00 85.25 68 GLU A C 1
ATOM 545 O O . GLU A 1 68 ? 10.237 -6.128 7.901 1.00 85.25 68 GLU A O 1
ATOM 550 N N . PRO A 1 69 ? 11.789 -4.694 7.109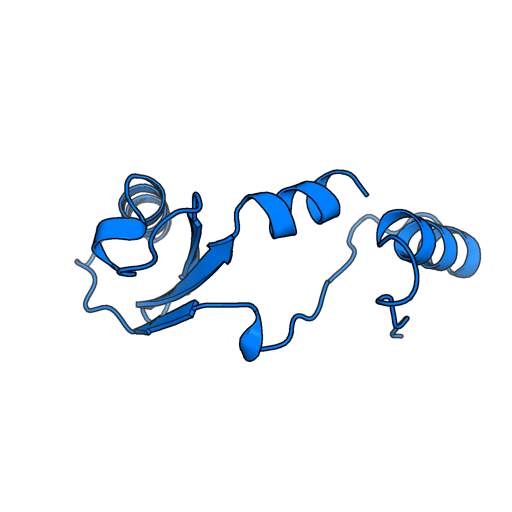 1.00 90.00 69 PRO A N 1
ATOM 551 C CA . PRO A 1 69 ? 10.973 -3.497 7.287 1.00 90.00 69 PRO A CA 1
ATOM 552 C C . PRO A 1 69 ? 9.738 -3.502 6.384 1.00 90.00 69 PRO A C 1
ATOM 554 O O . PRO A 1 69 ? 9.834 -3.723 5.175 1.00 90.00 69 PRO A O 1
ATOM 557 N N . LEU A 1 70 ? 8.583 -3.187 6.964 1.00 93.25 70 LEU A N 1
ATOM 558 C CA . LEU A 1 70 ? 7.331 -3.049 6.227 1.00 93.25 70 LEU A CA 1
ATOM 559 C C . LEU A 1 70 ? 6.983 -1.585 5.958 1.00 93.25 70 LEU A C 1
ATOM 561 O O . LEU A 1 70 ? 7.179 -0.714 6.804 1.00 93.25 70 LEU A O 1
ATOM 565 N N . VAL A 1 71 ? 6.360 -1.343 4.810 1.00 92.25 71 VAL A N 1
ATOM 566 C CA . VAL A 1 71 ? 5.635 -0.108 4.494 1.00 92.25 71 VAL A CA 1
ATOM 567 C C . VAL A 1 71 ? 4.157 -0.454 4.397 1.00 92.25 71 VAL A C 1
ATOM 569 O O . VAL A 1 71 ? 3.802 -1.479 3.818 1.00 92.25 71 VAL A O 1
ATOM 572 N N . ALA A 1 72 ? 3.289 0.382 4.968 1.00 93.69 72 ALA A N 1
ATOM 573 C CA . ALA A 1 72 ? 1.856 0.119 5.010 1.00 93.69 72 ALA A CA 1
ATOM 574 C C . ALA A 1 72 ? 1.015 1.317 4.555 1.00 93.69 72 ALA A C 1
ATOM 576 O O . ALA A 1 72 ? 1.295 2.467 4.890 1.00 93.69 72 ALA A O 1
ATOM 577 N N . GLY A 1 73 ? -0.049 1.018 3.813 1.00 91.88 73 GLY A N 1
ATOM 578 C CA . GLY A 1 73 ? -1.064 1.959 3.355 1.00 91.88 73 GLY A CA 1
ATOM 579 C C . GLY A 1 73 ? -2.446 1.591 3.888 1.00 91.88 73 GLY A C 1
ATOM 580 O O . GLY A 1 73 ? -2.742 0.423 4.137 1.00 91.88 73 GLY A O 1
ATOM 581 N N . VAL A 1 74 ? -3.302 2.601 4.058 1.00 92.75 74 VAL A N 1
ATOM 582 C CA . VAL A 1 74 ? -4.664 2.452 4.594 1.00 92.75 74 VAL A CA 1
ATOM 583 C C . VAL A 1 74 ? -5.674 2.984 3.583 1.00 92.75 74 VAL A C 1
ATOM 585 O O . VAL A 1 74 ? -5.572 4.145 3.161 1.00 92.75 74 VAL A O 1
ATOM 588 N N . ARG A 1 75 ? -6.648 2.143 3.226 1.00 87.88 75 ARG A N 1
ATOM 589 C CA . ARG A 1 75 ? -7.843 2.510 2.454 1.00 87.88 75 ARG A CA 1
ATOM 590 C C . ARG A 1 75 ? -8.960 2.979 3.393 1.00 87.88 75 ARG A C 1
ATOM 592 O O . ARG A 1 75 ? -8.930 2.706 4.588 1.00 87.88 75 ARG A O 1
ATOM 599 N N . ASP A 1 76 ? -9.947 3.693 2.860 1.00 82.12 76 ASP A N 1
ATOM 600 C CA . ASP A 1 76 ? -11.002 4.319 3.668 1.00 82.12 76 ASP A CA 1
ATOM 601 C C . ASP A 1 76 ? -11.965 3.332 4.357 1.00 82.12 76 ASP A C 1
ATOM 603 O O . ASP A 1 76 ? -12.631 3.728 5.305 1.00 82.12 76 ASP A O 1
ATOM 607 N N . ASP A 1 77 ? -12.017 2.064 3.934 1.00 85.75 77 ASP A N 1
ATOM 608 C CA . ASP A 1 77 ? -12.806 0.983 4.559 1.00 85.75 77 ASP A CA 1
ATOM 609 C C . ASP A 1 77 ? -11.990 0.136 5.560 1.00 85.75 77 ASP A C 1
ATOM 611 O O . ASP A 1 77 ? -12.240 -1.062 5.738 1.00 85.75 77 ASP A O 1
ATOM 615 N N . ASP A 1 78 ? -10.956 0.748 6.137 1.00 87.75 78 ASP A N 1
ATOM 616 C CA . ASP A 1 78 ? -10.012 0.163 7.094 1.00 87.75 78 ASP A CA 1
ATOM 617 C C . ASP A 1 78 ? -9.270 -1.087 6.590 1.00 87.75 78 ASP A C 1
ATOM 619 O O . ASP A 1 78 ? -8.699 -1.869 7.361 1.00 87.75 78 ASP A O 1
ATOM 623 N N . LEU A 1 79 ? -9.233 -1.268 5.268 1.00 92.94 79 LEU A N 1
ATOM 624 C CA . LEU A 1 79 ? -8.355 -2.231 4.631 1.00 92.94 79 LEU A CA 1
ATOM 625 C C . LEU A 1 79 ? -6.926 -1.687 4.646 1.00 92.94 79 LEU A C 1
ATOM 627 O O . LEU A 1 79 ? -6.628 -0.651 4.045 1.00 92.94 79 LEU A O 1
ATOM 631 N N . VAL A 1 80 ? -6.039 -2.405 5.325 1.00 94.75 80 VAL A N 1
ATOM 632 C CA . VAL A 1 80 ? -4.618 -2.079 5.404 1.00 94.75 80 VAL A CA 1
ATOM 633 C C . VAL A 1 80 ? -3.828 -3.068 4.567 1.00 94.75 80 VAL A C 1
ATOM 635 O O . VAL A 1 80 ? -4.013 -4.282 4.682 1.00 94.75 80 VAL A O 1
ATOM 638 N N . VAL A 1 81 ? -2.949 -2.527 3.729 1.00 94.06 81 VAL A N 1
ATOM 639 C CA . VAL A 1 81 ? -2.029 -3.283 2.880 1.00 94.06 81 VAL A CA 1
ATOM 640 C C . VAL A 1 81 ? -0.613 -2.961 3.330 1.00 94.06 81 VAL A C 1
ATOM 642 O O . VAL A 1 81 ? -0.271 -1.787 3.452 1.00 94.06 81 VAL A O 1
ATOM 645 N N . ALA A 1 82 ? 0.196 -3.982 3.583 1.00 94.50 82 ALA A N 1
ATOM 646 C CA . ALA A 1 82 ? 1.606 -3.846 3.914 1.00 94.50 82 ALA A CA 1
ATOM 647 C C . ALA A 1 82 ? 2.469 -4.645 2.936 1.00 94.50 82 ALA A C 1
ATOM 649 O O . ALA A 1 82 ? 2.080 -5.728 2.507 1.00 94.50 82 ALA A O 1
ATOM 650 N N . ALA A 1 83 ? 3.641 -4.120 2.604 1.00 92.88 83 ALA A N 1
ATOM 651 C CA . ALA A 1 83 ? 4.609 -4.767 1.729 1.00 92.88 83 ALA A CA 1
ATOM 652 C C . ALA A 1 83 ? 6.033 -4.566 2.269 1.00 92.88 83 ALA A C 1
ATOM 654 O O . ALA A 1 83 ? 6.269 -3.604 3.012 1.00 92.88 83 ALA A O 1
ATOM 655 N N . PRO A 1 84 ? 6.983 -5.433 1.888 1.00 90.81 84 PRO A N 1
ATOM 656 C CA . PRO A 1 84 ? 8.406 -5.181 2.071 1.00 90.81 84 PRO A CA 1
ATOM 657 C C . PRO A 1 84 ? 8.830 -3.802 1.555 1.00 90.81 84 PRO A C 1
ATOM 659 O O . PRO A 1 84 ? 8.525 -3.431 0.421 1.00 90.81 84 PRO A O 1
ATOM 662 N N . GLY A 1 85 ? 9.553 -3.034 2.373 1.00 87.69 85 GLY A N 1
ATOM 663 C CA . GLY A 1 85 ? 10.065 -1.724 1.958 1.00 87.69 85 GLY A CA 1
ATOM 664 C C . GLY A 1 85 ? 11.092 -1.813 0.824 1.00 87.69 85 GLY A C 1
ATOM 665 O O . GLY A 1 85 ? 11.134 -0.933 -0.031 1.00 87.69 85 GLY A O 1
ATOM 666 N N . SER A 1 86 ? 11.866 -2.899 0.790 1.00 86.12 86 SER A N 1
ATOM 667 C CA . SER A 1 86 ? 12.829 -3.229 -0.270 1.00 86.12 86 SER A CA 1
ATOM 668 C C . SER A 1 86 ? 12.155 -3.305 -1.647 1.00 86.12 86 SER A C 1
ATOM 670 O O . SER A 1 86 ? 12.587 -2.639 -2.582 1.00 86.12 86 SER A O 1
ATOM 672 N N . LEU A 1 87 ? 11.038 -4.035 -1.731 1.00 83.06 87 LEU A N 1
ATOM 673 C CA . LEU A 1 87 ? 10.250 -4.227 -2.948 1.00 83.06 87 LEU A CA 1
ATOM 674 C C . LEU A 1 87 ? 9.722 -2.900 -3.507 1.00 83.06 87 LEU A C 1
ATOM 676 O O . LEU A 1 87 ? 9.783 -2.665 -4.709 1.00 83.06 87 LEU A O 1
ATOM 680 N N . LEU A 1 88 ? 9.201 -2.027 -2.639 1.00 82.38 88 LEU A N 1
ATOM 681 C CA . LEU A 1 88 ? 8.657 -0.735 -3.069 1.00 82.38 88 LEU A CA 1
ATOM 682 C C . LEU A 1 88 ? 9.747 0.277 -3.436 1.00 82.38 88 LEU A C 1
ATOM 684 O O . LEU A 1 88 ? 9.522 1.096 -4.326 1.00 82.38 88 LEU A O 1
ATOM 688 N N . GLY A 1 89 ? 10.904 0.228 -2.767 1.00 81.19 89 GLY A N 1
ATOM 689 C CA . GLY A 1 89 ? 12.032 1.119 -3.044 1.00 81.19 89 GLY A CA 1
ATOM 690 C C . GLY A 1 89 ? 12.461 1.052 -4.508 1.00 81.19 89 GLY A C 1
ATOM 691 O O . GLY A 1 89 ? 12.502 2.082 -5.182 1.00 81.19 89 GLY A O 1
ATOM 692 N N . GLU A 1 90 ? 12.627 -0.166 -5.032 1.00 77.19 90 GLU A N 1
ATOM 693 C CA . GLU A 1 90 ? 12.961 -0.409 -6.443 1.00 77.19 90 GLU A CA 1
ATOM 694 C C . GLU A 1 90 ? 11.954 0.217 -7.419 1.00 77.19 90 GLU A C 1
ATOM 696 O O . GLU A 1 90 ? 12.306 0.585 -8.539 1.00 77.19 90 GLU A O 1
ATOM 701 N N . TRP A 1 91 ? 10.688 0.343 -7.015 1.00 80.44 91 TRP A N 1
ATOM 702 C CA . TRP A 1 91 ? 9.637 0.873 -7.879 1.00 80.44 91 TRP A CA 1
ATOM 703 C C . TRP A 1 91 ? 9.556 2.387 -7.869 1.00 80.44 91 TRP A C 1
ATOM 705 O O . TRP A 1 91 ? 9.203 2.985 -8.881 1.00 80.44 91 TRP A O 1
ATOM 715 N N . THR A 1 92 ? 9.884 3.012 -6.743 1.00 78.00 92 THR A N 1
ATOM 716 C CA . THR A 1 92 ? 9.896 4.475 -6.631 1.00 78.00 92 THR A CA 1
ATOM 717 C C . THR A 1 92 ? 11.118 5.125 -7.278 1.00 78.00 92 THR A C 1
ATOM 719 O O . THR A 1 92 ? 11.100 6.326 -7.530 1.00 78.00 92 THR A O 1
ATOM 722 N N . GLU A 1 93 ? 12.159 4.342 -7.562 1.00 77.94 93 GLU A N 1
ATOM 723 C CA . GLU A 1 93 ? 13.381 4.793 -8.241 1.00 77.94 93 GLU A CA 1
ATOM 724 C C . GLU A 1 93 ? 13.310 4.681 -9.783 1.00 77.94 93 GLU A C 1
ATOM 726 O O . GLU A 1 93 ? 14.230 5.128 -10.471 1.00 77.94 93 GLU A O 1
ATOM 731 N N . ALA A 1 94 ? 12.230 4.106 -10.331 1.00 66.56 94 ALA A N 1
ATOM 732 C CA . ALA A 1 94 ? 12.000 3.875 -11.767 1.00 66.56 94 ALA A CA 1
ATOM 733 C C . ALA A 1 94 ? 11.356 5.071 -12.507 1.00 66.56 94 ALA A C 1
ATOM 735 O O . ALA A 1 94 ? 11.752 5.354 -13.668 1.00 66.56 94 ALA A O 1
#

Secondary structure (DSSP, 8-state):
-----SSS-HHHHHHHHHHHH---S-------GGGSEEEE----S--HHHHHHHHHH-GGGTS---SS-EEEEE-TTSEEEEEEHHHHHHHHT-

pLDDT: mean 85.93, std 7.35, range [63.16, 94.75]

Sequence (94 aa):
MEVEWGARPLAEAVRELRDRFGSHNVVAVAVDMAVVHVKRLDLPPLPAEQRRRMIATDPHRYFPVRGEPLVAGVRDDDLVVAAPGSLLGEWTEA

Nearest PDB structures (foldseek):
  4obv-assembly1_D  TM=4.911E-01  e=4.403E+00  Mediterraneibacter gnavus ATCC 29149
  8fxi-assembly1_E  TM=2.133E-01  e=1.314E+00  Stanieria sp. NIES-3757
  6t8g-assembly1_C  TM=2.833E-01  e=2.942E+00  Pseudomonas aeruginosa PAO1
  5b0b-assembly2_B  TM=3.331E-01  e=7.048E+00  Cannabis sativa